Protein AF-A0A954TDX9-F1 (afdb_monomer_lite)

Radius of gyration: 23.56 Å; chains: 1; bounding box: 40×50×71 Å

Structure (mmCIF, N/CA/C/O backbone):
data_AF-A0A954TDX9-F1
#
_entry.id   AF-A0A954TDX9-F1
#
loop_
_atom_site.group_PDB
_atom_site.id
_atom_site.type_symbol
_atom_site.label_atom_id
_atom_site.label_alt_id
_atom_site.label_comp_id
_atom_site.label_asym_id
_atom_site.label_entity_id
_atom_site.label_seq_id
_atom_site.pdbx_PDB_ins_code
_atom_site.Cartn_x
_atom_site.Cartn_y
_atom_site.Cartn_z
_atom_site.occupancy
_atom_site.B_iso_or_equiv
_atom_site.auth_seq_id
_atom_site.auth_comp_id
_atom_site.auth_asym_id
_atom_site.auth_atom_id
_atom_site.pdbx_PDB_model_num
ATOM 1 N N . ILE A 1 1 ? 1.800 -6.854 -7.039 1.00 87.25 1 ILE A N 1
ATOM 2 C CA . ILE A 1 1 ? 0.414 -7.115 -7.510 1.00 87.25 1 ILE A CA 1
ATOM 3 C C . ILE A 1 1 ? -0.115 -8.336 -6.767 1.00 87.25 1 ILE A C 1
ATOM 5 O O . ILE A 1 1 ? 0.649 -9.276 -6.583 1.00 87.25 1 ILE A O 1
ATOM 9 N N . ILE A 1 2 ? -1.377 -8.328 -6.327 1.00 89.56 2 ILE A N 1
ATOM 10 C CA . ILE A 1 2 ? -2.030 -9.482 -5.684 1.00 89.56 2 ILE A CA 1
ATOM 11 C C . ILE A 1 2 ? -3.108 -10.012 -6.633 1.00 89.56 2 ILE A C 1
ATOM 13 O O . ILE A 1 2 ? -3.941 -9.247 -7.114 1.00 89.56 2 ILE A O 1
ATOM 17 N N . LEU A 1 3 ? -3.079 -11.314 -6.907 1.00 89.50 3 LEU A N 1
ATOM 18 C CA . LEU A 1 3 ? -4.006 -12.014 -7.786 1.00 89.50 3 LEU A CA 1
ATOM 19 C C . LEU A 1 3 ? -5.033 -12.777 -6.946 1.00 89.50 3 LEU A C 1
ATOM 21 O O . LEU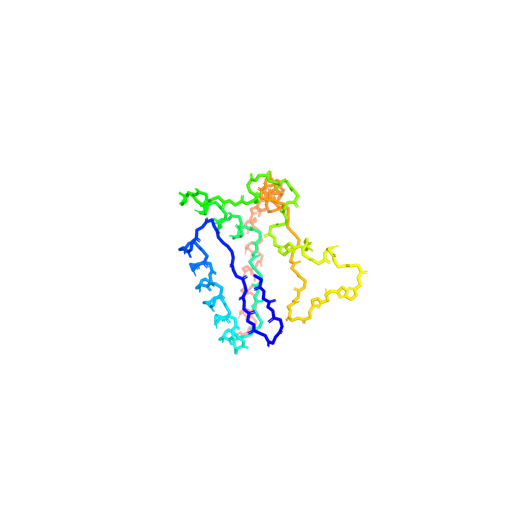 A 1 3 ? -4.677 -13.615 -6.112 1.00 89.50 3 LEU A O 1
ATOM 25 N N . LYS A 1 4 ? -6.320 -12.500 -7.182 1.00 85.81 4 LYS A N 1
ATOM 26 C CA . LYS A 1 4 ? -7.429 -13.158 -6.480 1.00 85.81 4 LYS A CA 1
ATOM 27 C C . LYS A 1 4 ? -7.325 -14.678 -6.645 1.00 85.81 4 LYS A C 1
ATOM 29 O O . LYS A 1 4 ? -7.327 -15.170 -7.767 1.00 85.81 4 LYS A O 1
ATOM 34 N N . ASN A 1 5 ? -7.292 -15.398 -5.522 1.00 88.62 5 ASN A N 1
ATOM 35 C CA . ASN A 1 5 ? -7.242 -16.865 -5.456 1.00 88.62 5 ASN A CA 1
ATOM 36 C C . ASN A 1 5 ? -6.038 -17.510 -6.174 1.00 88.62 5 ASN A C 1
ATOM 38 O O . ASN A 1 5 ? -6.146 -18.652 -6.609 1.00 88.62 5 ASN A O 1
ATOM 42 N N . HIS A 1 6 ? -4.912 -16.803 -6.318 1.00 94.25 6 HIS A N 1
ATOM 43 C CA . HIS A 1 6 ? -3.729 -17.357 -6.983 1.00 94.25 6 HIS A CA 1
ATOM 44 C C . HIS A 1 6 ? -2.442 -17.092 -6.203 1.00 94.25 6 HIS A C 1
ATOM 46 O O . HIS A 1 6 ? -1.740 -18.022 -5.829 1.00 94.25 6 HIS A O 1
ATOM 52 N N . GLY A 1 7 ? -2.109 -15.826 -5.957 1.00 92.94 7 GLY A N 1
ATOM 53 C CA . GLY A 1 7 ? -0.845 -15.470 -5.318 1.00 92.94 7 GLY A CA 1
ATOM 54 C C . GLY A 1 7 ? -0.450 -14.030 -5.600 1.00 92.94 7 GLY A C 1
ATOM 55 O O . GLY A 1 7 ? -1.305 -13.176 -5.834 1.00 92.94 7 GLY A O 1
ATOM 56 N N . THR A 1 8 ? 0.849 -13.754 -5.588 1.00 95.06 8 THR A N 1
ATOM 57 C CA . THR A 1 8 ? 1.395 -12.412 -5.796 1.00 95.06 8 THR A CA 1
ATOM 58 C C . THR A 1 8 ? 2.382 -12.400 -6.957 1.00 95.06 8 THR A C 1
ATOM 60 O O . THR A 1 8 ? 3.017 -13.400 -7.279 1.00 95.06 8 THR A O 1
ATOM 63 N N . VAL A 1 9 ? 2.477 -11.249 -7.620 1.00 94.50 9 VAL A N 1
ATOM 64 C CA . VAL A 1 9 ? 3.485 -10.971 -8.647 1.00 94.50 9 VAL A CA 1
ATOM 65 C C . VAL A 1 9 ? 4.242 -9.723 -8.218 1.00 94.50 9 VAL A C 1
ATOM 67 O O . VAL A 1 9 ? 3.636 -8.658 -8.041 1.00 94.50 9 VAL A O 1
ATOM 70 N N . SER A 1 10 ? 5.556 -9.858 -8.064 1.00 94.88 10 SER A N 1
ATOM 71 C CA . SER A 1 10 ? 6.479 -8.785 -7.688 1.00 94.88 10 SER A CA 1
ATOM 72 C C . SER A 1 10 ? 7.488 -8.559 -8.803 1.00 94.88 10 SER A C 1
ATOM 74 O O . SER A 1 10 ? 7.947 -9.504 -9.437 1.00 94.88 10 SER A O 1
ATOM 76 N N . PHE A 1 11 ? 7.847 -7.300 -9.028 1.00 93.81 11 PHE A N 1
ATOM 77 C CA . PHE A 1 11 ? 8.859 -6.908 -10.001 1.00 93.81 11 PHE A CA 1
ATOM 78 C C . PHE A 1 11 ? 9.855 -5.943 -9.354 1.00 93.81 11 PHE A C 1
ATOM 80 O O . PHE A 1 11 ? 9.511 -5.121 -8.497 1.00 93.81 11 PHE A O 1
ATOM 87 N N . GLY A 1 12 ? 11.110 -6.064 -9.766 1.00 92.44 12 GLY A N 1
ATOM 88 C CA . GLY A 1 12 ? 12.230 -5.284 -9.266 1.00 92.44 12 GLY A CA 1
ATOM 89 C C . GLY A 1 12 ? 13.235 -5.014 -10.372 1.00 92.44 12 GLY A C 1
ATOM 90 O O . GLY A 1 12 ? 13.139 -5.591 -11.454 1.00 92.44 12 GLY A O 1
ATOM 91 N N . LYS A 1 13 ? 14.186 -4.119 -10.103 1.00 93.88 13 LYS A N 1
ATOM 92 C CA . LYS A 1 13 ? 15.278 -3.817 -11.046 1.00 93.88 13 LYS A CA 1
ATOM 93 C C . LYS A 1 13 ? 16.182 -5.034 -11.292 1.00 93.88 13 LYS A C 1
ATOM 95 O O . LYS A 1 13 ? 16.783 -5.158 -12.352 1.00 93.88 13 LYS A O 1
ATOM 100 N N . ASP A 1 14 ? 16.260 -5.916 -10.300 1.00 96.31 14 ASP A N 1
ATOM 101 C CA . ASP A 1 14 ? 17.008 -7.163 -10.301 1.00 96.31 14 ASP A CA 1
ATOM 102 C C . ASP A 1 14 ? 16.250 -8.225 -9.480 1.00 96.31 14 ASP A C 1
ATOM 104 O O . ASP A 1 14 ? 15.223 -7.944 -8.848 1.00 96.31 14 ASP A O 1
ATOM 108 N N . LEU A 1 15 ? 16.742 -9.467 -9.520 1.00 97.00 15 LEU A N 1
ATOM 109 C CA . LEU A 1 15 ? 16.117 -10.606 -8.842 1.00 97.00 15 LEU A CA 1
ATOM 110 C C . LEU A 1 15 ? 16.043 -10.412 -7.322 1.00 97.00 15 LEU A C 1
ATOM 112 O O . LEU A 1 15 ? 15.049 -10.784 -6.702 1.00 97.00 15 LEU A O 1
ATOM 116 N N . VAL A 1 16 ? 17.085 -9.832 -6.725 1.00 96.44 16 VAL A N 1
ATOM 117 C CA . VAL A 1 16 ? 17.196 -9.667 -5.271 1.00 96.44 16 VAL A CA 1
ATOM 118 C C . VAL A 1 16 ? 16.206 -8.608 -4.786 1.00 96.44 16 VAL A C 1
ATOM 120 O O . VAL A 1 16 ? 15.508 -8.824 -3.801 1.00 96.44 16 VAL A O 1
ATOM 123 N N . ASP A 1 17 ? 16.067 -7.500 -5.510 1.00 94.44 17 ASP A N 1
ATOM 124 C CA . ASP A 1 17 ? 15.055 -6.472 -5.264 1.00 94.44 17 ASP A CA 1
ATOM 125 C C . ASP A 1 17 ? 13.631 -7.042 -5.375 1.00 94.44 17 ASP A C 1
ATOM 127 O O . ASP A 1 17 ? 12.792 -6.816 -4.502 1.00 94.44 17 ASP A O 1
ATOM 131 N N . ALA A 1 18 ? 13.352 -7.841 -6.412 1.00 96.50 18 ALA A N 1
ATOM 132 C CA . ALA A 1 18 ? 12.055 -8.503 -6.563 1.00 96.50 18 ALA A CA 1
ATOM 133 C C . ALA A 1 18 ? 11.766 -9.499 -5.421 1.00 96.50 18 ALA A C 1
ATOM 135 O O . ALA A 1 18 ? 10.633 -9.562 -4.930 1.00 96.50 18 ALA A O 1
ATOM 136 N N . TYR A 1 19 ? 12.784 -10.239 -4.974 1.00 96.56 19 TYR A N 1
ATOM 137 C CA . TYR A 1 19 ? 12.699 -11.146 -3.832 1.00 96.56 19 TYR A CA 1
ATOM 138 C C . TYR A 1 19 ? 12.364 -10.387 -2.544 1.00 96.56 19 TYR A C 1
ATOM 140 O O . TYR A 1 19 ? 11.351 -10.676 -1.914 1.00 96.56 19 TYR A O 1
ATOM 148 N N . TRP A 1 20 ? 13.120 -9.339 -2.203 1.00 96.00 20 TRP A N 1
ATOM 149 C CA . TRP A 1 20 ? 12.866 -8.551 -0.993 1.00 96.00 20 TRP A CA 1
ATOM 150 C C . TRP A 1 20 ? 11.492 -7.885 -0.994 1.00 96.00 20 TRP A C 1
ATOM 152 O O . TRP A 1 20 ? 10.808 -7.878 0.026 1.00 96.00 20 TRP A O 1
ATOM 162 N N . LYS A 1 21 ? 11.039 -7.371 -2.143 1.00 94.81 21 LYS A N 1
ATOM 163 C CA . LYS A 1 21 ? 9.672 -6.844 -2.284 1.00 94.81 21 LYS A CA 1
ATOM 164 C C . LYS A 1 21 ? 8.610 -7.912 -2.030 1.00 94.81 21 LYS A C 1
ATOM 166 O O . LYS A 1 21 ? 7.561 -7.597 -1.471 1.00 94.81 21 LYS A O 1
ATOM 171 N N . THR A 1 22 ? 8.877 -9.155 -2.426 1.00 96.88 22 THR A N 1
ATOM 172 C CA . THR A 1 22 ? 7.982 -10.291 -2.173 1.00 96.88 22 THR A CA 1
ATOM 173 C C . THR A 1 22 ? 7.947 -10.647 -0.691 1.00 96.88 22 THR A C 1
ATOM 175 O O . THR A 1 22 ? 6.856 -10.774 -0.144 1.00 96.88 22 THR A O 1
ATOM 178 N N . GLU A 1 23 ? 9.098 -10.693 -0.019 1.00 97.50 23 GLU A N 1
ATOM 179 C CA . GLU A 1 23 ? 9.180 -10.942 1.429 1.00 97.50 23 GLU A CA 1
ATOM 180 C C . GLU A 1 23 ? 8.467 -9.855 2.247 1.00 97.50 23 GLU A C 1
ATOM 182 O O . GLU A 1 23 ? 7.711 -10.152 3.171 1.00 97.50 23 GLU A O 1
ATOM 187 N N . ILE A 1 24 ? 8.638 -8.581 1.875 1.00 95.50 24 ILE A N 1
ATOM 188 C CA . ILE A 1 24 ? 7.925 -7.461 2.511 1.00 95.50 24 ILE A CA 1
ATOM 189 C C . ILE A 1 24 ? 6.410 -7.618 2.333 1.00 95.50 24 ILE A C 1
ATOM 191 O O . ILE A 1 24 ? 5.644 -7.380 3.270 1.00 95.50 24 ILE A O 1
ATOM 195 N N . LEU A 1 25 ? 5.968 -8.018 1.137 1.00 95.25 25 LEU A N 1
ATOM 196 C CA . LEU A 1 25 ? 4.555 -8.228 0.842 1.00 95.25 25 LEU A CA 1
ATOM 197 C C . LEU A 1 25 ? 3.968 -9.392 1.654 1.00 95.25 25 LEU A C 1
ATOM 199 O O . LEU A 1 25 ? 2.864 -9.250 2.185 1.00 95.25 25 LEU A O 1
ATOM 203 N N . ASP A 1 26 ? 4.690 -10.507 1.776 1.00 95.88 26 ASP A N 1
ATOM 204 C CA . ASP A 1 26 ? 4.270 -11.660 2.580 1.00 95.88 26 ASP A CA 1
ATOM 205 C C . ASP A 1 26 ? 4.169 -11.299 4.068 1.00 95.88 26 ASP A C 1
ATOM 207 O O . ASP A 1 26 ? 3.119 -11.484 4.693 1.00 95.88 26 ASP A O 1
ATOM 211 N N . ALA A 1 27 ? 5.209 -10.656 4.610 1.00 97.50 27 ALA A N 1
ATOM 212 C CA . ALA A 1 27 ? 5.227 -10.182 5.989 1.00 97.50 27 ALA A CA 1
ATOM 213 C C . ALA A 1 27 ? 4.056 -9.228 6.277 1.00 97.50 27 ALA A C 1
ATOM 215 O O . ALA A 1 27 ? 3.381 -9.361 7.300 1.00 97.50 27 ALA A O 1
ATOM 216 N N . TYR A 1 28 ? 3.757 -8.306 5.359 1.00 94.06 28 TYR A N 1
ATOM 217 C CA . TYR A 1 28 ? 2.622 -7.396 5.492 1.00 94.06 28 TYR A CA 1
ATOM 218 C C . TYR A 1 28 ? 1.275 -8.136 5.501 1.00 94.06 28 TYR A C 1
ATOM 220 O O . TYR A 1 28 ? 0.435 -7.881 6.367 1.00 94.06 28 TYR A O 1
ATOM 228 N N . CYS A 1 29 ? 1.074 -9.099 4.596 1.00 93.31 29 CYS A N 1
ATOM 229 C CA . CYS A 1 29 ? -0.142 -9.917 4.568 1.00 93.31 29 CYS A CA 1
ATOM 230 C C . CYS A 1 29 ? -0.314 -10.723 5.862 1.00 93.31 29 CYS A C 1
ATOM 232 O O . CYS A 1 29 ? -1.421 -10.807 6.399 1.00 93.31 29 CYS A O 1
ATOM 234 N N . ARG A 1 30 ? 0.783 -11.267 6.401 1.00 94.75 30 ARG A N 1
ATOM 235 C CA . ARG A 1 30 ? 0.790 -11.975 7.683 1.00 94.75 30 ARG A CA 1
ATOM 236 C C . ARG A 1 30 ? 0.400 -11.060 8.840 1.00 94.75 30 ARG A C 1
ATOM 238 O O . ARG A 1 30 ? -0.421 -11.459 9.662 1.00 94.75 30 ARG A O 1
ATOM 245 N N . ILE A 1 31 ? 0.939 -9.840 8.889 1.00 94.50 31 ILE A N 1
ATOM 246 C CA . ILE A 1 31 ? 0.572 -8.838 9.901 1.00 94.50 31 ILE A CA 1
ATOM 247 C C . ILE A 1 31 ? -0.930 -8.544 9.835 1.00 94.50 31 ILE A C 1
ATOM 249 O O . ILE A 1 31 ? -1.592 -8.591 10.868 1.00 94.50 31 ILE A O 1
ATOM 253 N N . LEU A 1 32 ? -1.485 -8.314 8.639 1.00 91.31 32 LEU A N 1
ATOM 254 C CA . LEU A 1 32 ? -2.919 -8.053 8.460 1.00 91.31 32 LEU A CA 1
ATOM 255 C C . LEU A 1 32 ? -3.805 -9.238 8.869 1.00 91.31 32 LEU A C 1
ATOM 257 O O . LEU A 1 32 ? -4.887 -9.051 9.426 1.00 91.31 32 LEU A O 1
ATOM 261 N N . LEU A 1 33 ? -3.368 -10.467 8.590 1.00 92.06 33 LEU A N 1
ATOM 262 C CA . LEU A 1 33 ? -4.118 -11.661 8.968 1.00 92.06 33 LEU A CA 1
ATOM 263 C C . LEU A 1 33 ? -4.140 -11.853 10.490 1.00 92.06 33 LEU A C 1
ATOM 265 O O . LEU A 1 33 ? -5.182 -12.199 11.046 1.00 92.06 33 LEU A O 1
ATOM 269 N N . LEU A 1 34 ? -3.008 -11.605 11.154 1.00 93.38 34 LEU A N 1
ATOM 270 C CA . LEU A 1 34 ? -2.884 -11.694 12.609 1.00 93.38 34 LEU A CA 1
ATOM 271 C C . LEU A 1 34 ? -3.632 -10.558 13.319 1.00 93.38 34 LEU A C 1
ATOM 273 O O . LEU A 1 34 ? -4.314 -10.804 14.312 1.00 93.38 34 LEU A O 1
ATOM 277 N N . SER A 1 35 ? -3.563 -9.328 12.798 1.00 92.62 35 SER A N 1
ATOM 278 C CA . SER A 1 35 ? -4.216 -8.165 13.411 1.00 92.62 35 SER A CA 1
ATOM 279 C C . SER A 1 35 ? -5.742 -8.233 13.368 1.00 92.62 35 SER A C 1
ATOM 281 O O . SER A 1 35 ? -6.395 -7.595 14.188 1.00 92.62 35 SER A O 1
ATOM 283 N N . LYS A 1 36 ? -6.324 -9.066 12.492 1.00 89.25 36 LYS A N 1
ATOM 284 C CA . LYS A 1 36 ? -7.777 -9.255 12.360 1.00 89.25 36 LYS A CA 1
ATOM 285 C C . LYS A 1 36 ? -8.483 -9.574 13.685 1.00 89.25 36 LYS A C 1
ATOM 287 O O . LYS A 1 36 ? -9.652 -9.232 13.838 1.00 89.25 36 LYS A O 1
ATOM 292 N N . GLN A 1 37 ? -7.801 -10.231 14.626 1.00 89.81 37 GLN A N 1
ATOM 293 C CA . GLN A 1 37 ? -8.358 -10.553 15.947 1.00 89.81 37 GLN A CA 1
ATOM 294 C C . GLN A 1 37 ? -8.389 -9.355 16.906 1.00 89.81 37 GLN A C 1
ATOM 296 O O . GLN A 1 37 ? -9.193 -9.340 17.831 1.00 89.81 37 GLN A O 1
ATOM 301 N N . LEU A 1 38 ? -7.521 -8.364 16.695 1.00 91.94 38 LEU A N 1
ATOM 302 C CA . LEU A 1 38 ? -7.400 -7.173 17.538 1.00 91.94 38 LEU A CA 1
ATOM 303 C C . LEU A 1 38 ? -8.385 -6.070 17.125 1.00 91.94 38 LEU A C 1
ATOM 305 O O . LEU A 1 38 ? -8.707 -5.201 17.928 1.00 91.94 38 LEU A O 1
ATOM 309 N N . GLY A 1 39 ? -8.865 -6.113 15.882 1.00 87.88 39 GLY A N 1
ATOM 310 C CA . GLY A 1 39 ? -9.775 -5.128 15.312 1.00 87.88 39 GLY A CA 1
ATOM 311 C C . GLY A 1 39 ? -9.399 -4.768 13.873 1.00 87.88 39 GLY A C 1
ATOM 312 O O . GLY A 1 39 ? -8.429 -5.301 13.325 1.00 87.88 39 GLY A O 1
ATOM 313 N N . PRO A 1 40 ? -10.174 -3.887 13.221 1.00 85.00 40 PRO A N 1
ATOM 314 C CA . PRO A 1 40 ? -9.795 -3.358 11.919 1.00 85.00 40 PRO A CA 1
ATOM 315 C C . PRO A 1 40 ? -8.521 -2.500 12.044 1.00 85.00 40 PRO A C 1
ATOM 317 O O . PRO A 1 40 ? -8.397 -1.739 13.002 1.00 85.00 40 PRO A O 1
ATOM 320 N N . PRO A 1 41 ? -7.575 -2.590 11.093 1.00 86.94 41 PRO A N 1
ATOM 321 C CA . PRO A 1 41 ? -6.406 -1.720 11.094 1.00 86.94 41 PRO A CA 1
ATOM 322 C C . PRO A 1 41 ? -6.813 -0.268 10.821 1.00 86.94 41 PRO A C 1
ATOM 324 O O . PRO A 1 41 ? -7.668 -0.001 9.973 1.00 86.94 41 PRO A O 1
ATOM 327 N N . GLU A 1 42 ? -6.155 0.664 11.503 1.00 88.69 42 GLU A N 1
ATOM 328 C CA . GLU A 1 42 ? -6.323 2.099 11.283 1.00 88.69 42 GLU A CA 1
ATOM 329 C C . GLU A 1 42 ? -5.269 2.640 10.312 1.00 88.69 42 GLU A C 1
ATOM 331 O O . GLU A 1 42 ? -4.132 2.160 10.253 1.00 88.69 42 GLU A O 1
ATOM 336 N N . TYR A 1 43 ? -5.649 3.654 9.534 1.00 89.00 43 TYR A N 1
ATOM 337 C CA . TYR A 1 43 ? -4.717 4.354 8.658 1.00 89.00 43 TYR A CA 1
ATOM 338 C C . TYR A 1 43 ? -3.775 5.243 9.470 1.00 89.00 43 TYR A C 1
ATOM 340 O O . TYR A 1 43 ? -4.177 5.880 10.443 1.00 89.00 43 TYR A O 1
ATOM 348 N N . LEU A 1 44 ? -2.522 5.334 9.025 1.00 90.12 44 LEU A N 1
ATOM 349 C CA . LEU A 1 44 ? -1.592 6.323 9.557 1.00 90.12 44 LEU A CA 1
ATOM 350 C C . LEU A 1 44 ? -2.097 7.731 9.231 1.00 90.12 44 LEU A C 1
ATOM 352 O O . LEU A 1 44 ? -2.597 7.986 8.134 1.00 90.12 44 LEU A O 1
ATOM 356 N N . ASN A 1 45 ? -1.930 8.653 10.175 1.00 91.56 45 ASN A N 1
ATOM 357 C CA . ASN A 1 45 ? -2.216 10.059 9.925 1.00 91.56 45 ASN A CA 1
ATOM 358 C C . ASN A 1 45 ? -1.191 10.669 8.945 1.00 91.56 45 ASN A C 1
ATOM 360 O O . ASN A 1 45 ? -0.158 10.066 8.622 1.00 91.56 45 ASN A O 1
ATOM 364 N N . GLU A 1 46 ? -1.474 11.884 8.476 1.00 91.31 46 GLU A N 1
ATOM 365 C CA . GLU A 1 46 ? -0.609 12.591 7.530 1.00 91.31 46 GLU A CA 1
ATOM 366 C C . GLU A 1 46 ? 0.819 12.755 8.068 1.00 91.31 46 GLU A C 1
ATOM 368 O O . GLU A 1 46 ? 1.787 12.441 7.375 1.00 91.31 46 GLU A O 1
ATOM 373 N N . GLN A 1 47 ? 0.953 13.200 9.321 1.00 92.31 47 GLN A N 1
ATOM 374 C CA . GLN A 1 47 ? 2.248 13.462 9.942 1.00 92.31 47 GLN A CA 1
ATOM 375 C C . GLN A 1 47 ? 3.129 12.205 9.960 1.00 92.31 47 GLN A C 1
ATOM 377 O O . GLN A 1 47 ? 4.268 12.249 9.502 1.00 92.31 47 GLN A O 1
ATOM 382 N N . LYS A 1 48 ? 2.605 11.064 10.425 1.00 92.12 48 LYS A N 1
ATOM 383 C CA . LYS A 1 48 ? 3.343 9.792 10.455 1.00 92.12 48 LYS A CA 1
ATOM 384 C C . LYS A 1 48 ? 3.675 9.288 9.059 1.00 92.12 48 LYS A C 1
ATOM 386 O O . LYS A 1 48 ? 4.767 8.771 8.844 1.00 92.12 48 LYS A O 1
ATOM 391 N N . SER A 1 49 ? 2.781 9.489 8.096 1.00 91.00 49 SER A N 1
ATOM 392 C CA . SER A 1 49 ? 3.039 9.126 6.701 1.00 91.00 49 SER A CA 1
ATOM 393 C C . SER A 1 49 ? 4.191 9.942 6.098 1.00 91.00 49 SER A C 1
ATOM 395 O O . SER A 1 49 ? 5.046 9.376 5.414 1.00 91.00 49 SER A O 1
ATOM 397 N N . ARG A 1 50 ? 4.270 11.246 6.397 1.00 91.81 50 ARG A N 1
ATOM 398 C CA . ARG A 1 50 ? 5.389 12.114 5.988 1.00 91.81 50 ARG A CA 1
ATOM 399 C C . ARG A 1 50 ? 6.688 11.781 6.726 1.00 91.81 50 ARG A C 1
ATOM 401 O O . ARG A 1 50 ? 7.717 11.656 6.075 1.00 91.81 50 ARG A O 1
ATOM 408 N N . GLU A 1 51 ? 6.640 11.529 8.037 1.00 93.62 51 GLU A N 1
ATOM 409 C CA . GLU A 1 51 ? 7.812 11.097 8.823 1.00 93.62 51 GLU A CA 1
ATOM 410 C C . GLU A 1 51 ? 8.445 9.812 8.248 1.00 93.62 51 GLU A C 1
ATOM 412 O O . GLU A 1 51 ? 9.670 9.700 8.160 1.00 93.62 51 GLU A O 1
ATOM 417 N N . LEU A 1 52 ? 7.624 8.849 7.809 1.00 93.19 52 LEU A N 1
ATOM 418 C CA . LEU A 1 52 ? 8.103 7.627 7.154 1.00 93.19 52 LEU A CA 1
ATOM 419 C C . LEU A 1 52 ? 8.759 7.905 5.796 1.00 93.19 52 LEU A C 1
ATOM 421 O O . LEU A 1 52 ? 9.747 7.257 5.445 1.00 93.19 52 LEU A O 1
ATOM 425 N N . LEU A 1 53 ? 8.234 8.865 5.036 1.00 92.56 53 LEU A N 1
ATOM 426 C CA . LEU A 1 53 ? 8.830 9.306 3.776 1.00 92.56 53 LEU A CA 1
ATOM 427 C C . LEU A 1 53 ? 10.165 10.029 3.996 1.00 92.56 53 LEU A C 1
ATOM 429 O O . LEU A 1 53 ? 11.140 9.741 3.302 1.00 92.56 53 LEU A O 1
ATOM 433 N N . ASP A 1 54 ? 10.255 10.881 5.012 1.00 94.00 54 ASP A N 1
ATOM 434 C CA . ASP A 1 54 ? 11.509 11.531 5.395 1.00 94.00 54 ASP A CA 1
ATOM 435 C C . ASP A 1 54 ? 12.559 10.507 5.831 1.00 94.00 54 ASP A C 1
ATOM 437 O O . ASP A 1 54 ? 13.728 10.600 5.450 1.00 94.00 54 ASP A O 1
ATOM 441 N N . LEU A 1 55 ? 12.149 9.495 6.603 1.00 94.94 55 LEU A N 1
ATOM 442 C CA . LEU A 1 55 ? 13.020 8.386 6.983 1.00 94.94 55 LEU A CA 1
ATOM 443 C C . LEU A 1 55 ? 13.501 7.617 5.749 1.00 94.94 55 LEU A C 1
ATOM 445 O O . LEU A 1 55 ? 14.693 7.339 5.627 1.00 94.94 55 LEU A O 1
ATOM 449 N N . LYS A 1 56 ? 12.600 7.328 4.807 1.00 93.19 56 LYS A N 1
ATOM 450 C CA . LYS A 1 56 ? 12.931 6.657 3.547 1.00 93.19 56 LYS A CA 1
ATOM 451 C C . LYS A 1 56 ? 14.005 7.431 2.766 1.00 93.19 56 LYS A C 1
ATOM 453 O O . LYS A 1 56 ? 14.982 6.830 2.320 1.00 93.19 56 LYS A O 1
ATOM 458 N N . LYS A 1 57 ? 13.881 8.761 2.696 1.00 92.81 57 LYS A N 1
ATOM 459 C CA . LYS A 1 57 ? 14.865 9.654 2.063 1.00 92.81 57 LYS A CA 1
ATOM 460 C C . LYS A 1 57 ? 16.216 9.637 2.782 1.00 92.81 57 LYS A C 1
ATOM 462 O O . LYS A 1 57 ? 17.249 9.519 2.130 1.00 92.81 57 LYS A O 1
ATOM 467 N N . LYS A 1 58 ? 16.224 9.697 4.120 1.00 95.31 58 LYS A N 1
ATOM 468 C CA . LYS A 1 58 ? 17.455 9.611 4.935 1.00 95.31 58 LYS A CA 1
ATOM 469 C C . LYS A 1 58 ? 18.202 8.292 4.737 1.00 95.31 58 LYS A C 1
ATOM 471 O O . LYS A 1 58 ? 19.426 8.277 4.764 1.00 95.31 58 LYS A O 1
ATOM 476 N N . LEU A 1 59 ? 17.467 7.204 4.525 1.00 93.81 59 LEU A N 1
ATOM 477 C CA . LEU A 1 59 ? 18.021 5.876 4.259 1.00 93.81 59 LEU A CA 1
ATOM 478 C C . LEU A 1 59 ? 18.478 5.686 2.799 1.00 93.81 59 LEU A C 1
ATOM 480 O O . LEU A 1 59 ? 18.980 4.619 2.459 1.00 93.81 59 LEU A O 1
ATOM 484 N N . GLY A 1 60 ? 18.322 6.698 1.937 1.00 92.50 60 GLY A N 1
ATOM 485 C CA . GLY A 1 60 ? 18.762 6.653 0.540 1.00 92.50 60 GLY A CA 1
ATOM 486 C C . GLY A 1 60 ? 17.828 5.882 -0.396 1.00 92.50 60 GLY A C 1
ATOM 487 O O . GLY A 1 60 ? 18.232 5.528 -1.502 1.00 92.50 60 GLY A O 1
ATOM 488 N N . PHE A 1 61 ? 16.588 5.610 0.017 1.00 88.69 61 PHE A N 1
ATOM 489 C CA . PHE A 1 61 ? 15.604 4.960 -0.844 1.00 88.69 61 PHE A CA 1
ATOM 490 C C . PHE A 1 61 ? 14.816 5.989 -1.645 1.00 88.69 61 PHE A C 1
ATOM 492 O O . PHE A 1 61 ? 14.222 6.907 -1.081 1.00 88.69 61 PHE A O 1
ATOM 499 N N . ASP A 1 62 ? 14.727 5.766 -2.951 1.00 88.50 62 ASP A N 1
ATOM 500 C CA . ASP A 1 62 ? 13.916 6.597 -3.829 1.00 88.50 62 ASP A CA 1
ATOM 501 C C . ASP A 1 62 ? 12.423 6.207 -3.778 1.00 88.50 62 ASP A C 1
ATOM 503 O O . ASP A 1 62 ? 12.051 5.045 -3.553 1.00 88.50 62 ASP A O 1
ATOM 507 N N . ASP A 1 63 ? 11.542 7.189 -3.947 1.00 88.00 63 ASP A N 1
ATOM 508 C CA . ASP A 1 63 ? 10.090 7.017 -3.971 1.00 88.00 63 ASP A CA 1
ATOM 509 C C . ASP A 1 63 ? 9.475 7.919 -5.047 1.00 88.00 63 ASP A C 1
ATOM 511 O O . ASP A 1 63 ? 9.782 9.110 -5.076 1.00 88.00 63 ASP A O 1
ATOM 515 N N . PRO A 1 64 ? 8.554 7.412 -5.888 1.00 85.75 64 PRO A N 1
ATOM 516 C CA . PRO A 1 64 ? 7.855 8.241 -6.871 1.00 85.75 64 PRO A CA 1
ATOM 517 C C . PRO A 1 64 ? 7.168 9.479 -6.273 1.00 85.75 64 PRO A C 1
ATOM 519 O O . 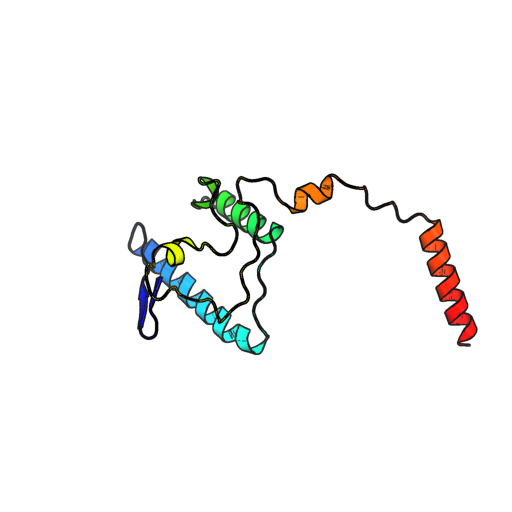PRO A 1 64 ? 7.068 10.507 -6.940 1.00 85.75 64 PRO A O 1
ATOM 522 N N . ARG A 1 65 ? 6.745 9.412 -5.002 1.00 87.75 65 ARG A N 1
ATOM 523 C CA . ARG A 1 65 ? 6.128 10.533 -4.269 1.00 87.75 65 ARG A CA 1
ATOM 524 C C . ARG A 1 65 ? 7.071 11.717 -4.041 1.00 87.75 65 ARG A C 1
ATOM 526 O O . ARG A 1 65 ? 6.598 12.794 -3.700 1.00 87.75 65 ARG A O 1
ATOM 533 N N . PHE A 1 66 ? 8.379 11.544 -4.225 1.00 89.44 66 PHE A N 1
ATOM 534 C CA . PHE A 1 66 ? 9.349 12.639 -4.153 1.00 89.44 66 PHE A CA 1
ATOM 535 C C . PHE A 1 66 ? 9.443 13.455 -5.441 1.00 89.44 66 PHE A C 1
ATOM 537 O O . PHE A 1 66 ? 10.002 14.546 -5.413 1.00 89.44 66 PHE A O 1
ATOM 544 N N . HIS A 1 67 ? 8.910 12.941 -6.551 1.00 86.94 67 HIS A N 1
ATOM 545 C CA . HIS A 1 67 ? 9.101 13.533 -7.879 1.00 86.94 67 HIS A CA 1
ATOM 546 C C . HIS A 1 67 ? 7.793 13.955 -8.547 1.00 86.94 67 HIS A C 1
ATOM 548 O O . HIS A 1 67 ? 7.828 14.633 -9.570 1.00 86.94 67 HIS A O 1
ATOM 554 N N . ASN A 1 68 ? 6.642 13.543 -8.009 1.00 82.19 68 ASN A N 1
ATOM 555 C CA . ASN A 1 68 ? 5.336 13.807 -8.602 1.00 82.19 68 ASN A CA 1
ATOM 556 C C . ASN A 1 68 ? 4.392 14.480 -7.597 1.00 82.19 68 ASN A C 1
ATOM 558 O O . ASN A 1 68 ? 4.051 13.913 -6.560 1.00 82.19 68 ASN A O 1
ATOM 562 N N . GLU A 1 69 ? 3.947 15.682 -7.957 1.00 70.62 69 GLU A N 1
ATOM 563 C CA . GLU A 1 69 ? 3.019 16.527 -7.195 1.00 70.62 69 GLU A CA 1
ATOM 564 C C . GLU A 1 69 ? 1.643 15.872 -6.994 1.00 70.62 69 GLU A C 1
ATOM 566 O O . GLU A 1 69 ? 0.999 16.095 -5.971 1.00 70.62 69 GLU A O 1
ATOM 571 N N . ASN A 1 70 ? 1.213 15.035 -7.946 1.00 67.12 70 ASN A N 1
ATOM 572 C CA . ASN A 1 70 ? -0.107 14.396 -7.978 1.00 67.12 70 ASN A CA 1
ATOM 573 C C . ASN A 1 70 ? -0.087 12.964 -7.422 1.00 67.12 70 ASN A C 1
ATOM 575 O O . ASN A 1 70 ? -0.942 12.148 -7.768 1.00 67.12 70 ASN A O 1
ATOM 579 N N . CYS A 1 71 ?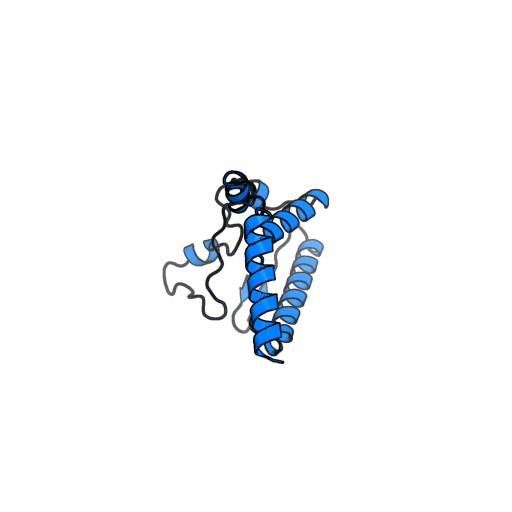 0.913 12.608 -6.615 1.00 66.00 71 CYS A N 1
ATOM 580 C CA . CYS A 1 71 ? 0.925 11.310 -5.956 1.00 66.00 71 CYS A CA 1
ATOM 581 C C . CYS A 1 71 ? 0.227 11.373 -4.595 1.00 66.00 71 CYS A C 1
ATOM 583 O O . CYS A 1 71 ? 0.748 11.976 -3.653 1.00 66.00 71 CYS A O 1
ATOM 585 N N . ASP A 1 72 ? -0.897 10.660 -4.487 1.00 71.56 72 ASP A N 1
ATOM 586 C CA . ASP A 1 72 ? -1.622 10.457 -3.232 1.00 71.56 72 ASP A CA 1
ATOM 587 C C . ASP A 1 72 ? -0.682 9.929 -2.139 1.00 71.56 72 ASP A C 1
ATOM 589 O O . ASP A 1 72 ? 0.028 8.928 -2.318 1.00 71.56 72 ASP A O 1
ATOM 593 N N . LEU A 1 73 ? -0.698 10.580 -0.972 1.00 76.75 73 LEU A N 1
ATOM 594 C CA . LEU A 1 73 ? 0.071 10.123 0.186 1.00 76.75 73 LEU A CA 1
ATOM 595 C C . LEU A 1 73 ? -0.463 8.776 0.704 1.00 76.75 73 LEU A C 1
ATOM 597 O O . LEU A 1 73 ? 0.316 7.916 1.130 1.00 76.75 73 LEU A O 1
ATOM 601 N N . CYS A 1 74 ? -1.781 8.578 0.604 1.00 69.12 74 CYS A N 1
ATOM 602 C CA . CYS A 1 74 ? -2.493 7.370 0.996 1.00 69.12 74 CYS A CA 1
ATOM 603 C C . CYS A 1 74 ? -3.426 6.893 -0.128 1.00 69.12 74 CYS A C 1
ATOM 605 O O . CYS A 1 74 ? -4.289 7.631 -0.578 1.00 69.12 74 CYS A O 1
ATOM 607 N N . GLY A 1 75 ? -3.309 5.620 -0.526 1.00 65.00 75 GLY A N 1
ATOM 608 C CA . GLY A 1 75 ? -4.337 4.955 -1.337 1.00 65.00 75 GLY A CA 1
ATOM 609 C C . GLY A 1 75 ? -4.371 5.310 -2.828 1.00 65.00 75 GLY A C 1
ATOM 610 O O . GLY A 1 75 ? -5.451 5.571 -3.347 1.00 65.00 75 GLY A O 1
ATOM 611 N N . ASN A 1 76 ? -3.225 5.234 -3.520 1.00 70.38 76 ASN A N 1
ATOM 612 C CA . ASN A 1 76 ? -3.138 5.457 -4.969 1.00 70.38 76 ASN A CA 1
ATOM 613 C C . ASN A 1 76 ? -4.186 4.627 -5.742 1.00 70.38 76 ASN A C 1
ATOM 615 O O . ASN A 1 76 ? -4.186 3.391 -5.701 1.00 70.38 76 ASN A O 1
ATOM 619 N N . SER A 1 77 ? -5.063 5.328 -6.460 1.00 68.94 77 SER A N 1
ATOM 620 C CA . SER A 1 77 ? -6.170 4.743 -7.220 1.00 68.94 77 SER A CA 1
ATOM 621 C C . SER A 1 77 ? -5.862 4.473 -8.699 1.00 68.94 77 SER A C 1
ATOM 623 O O . SER A 1 77 ? -6.687 3.861 -9.376 1.00 68.94 77 SER A O 1
ATOM 625 N N . ALA A 1 78 ? -4.648 4.773 -9.173 1.00 68.88 78 ALA A N 1
ATOM 626 C CA . ALA A 1 78 ? -4.250 4.654 -10.580 1.00 68.88 78 ALA A CA 1
ATOM 627 C C . ALA A 1 78 ? -4.467 3.253 -11.176 1.00 68.88 78 ALA A C 1
ATOM 629 O O . ALA A 1 78 ? -4.773 3.115 -12.357 1.00 68.88 78 ALA A O 1
ATOM 630 N N . PHE A 1 79 ? -4.344 2.191 -10.371 1.00 71.50 79 PHE A N 1
ATOM 631 C CA . PHE A 1 79 ? -4.629 0.831 -10.842 1.00 71.50 79 PHE A CA 1
ATOM 632 C C . PHE A 1 79 ? -6.122 0.614 -11.131 1.00 71.50 79 PHE A C 1
ATOM 634 O O . PHE A 1 79 ? -6.477 -0.137 -12.035 1.00 71.50 79 PHE A O 1
ATOM 641 N N . ARG A 1 80 ? -7.007 1.269 -10.373 1.00 75.06 80 ARG A N 1
ATOM 642 C CA . ARG A 1 80 ? -8.457 1.187 -10.562 1.00 75.06 80 ARG A CA 1
ATOM 643 C C . ARG A 1 80 ? -8.899 1.965 -11.800 1.00 75.06 80 ARG A C 1
ATOM 645 O O . ARG A 1 80 ? -9.767 1.480 -12.520 1.00 75.06 80 ARG A O 1
ATOM 652 N N . ASP A 1 81 ? -8.272 3.106 -12.067 1.00 73.44 81 ASP A N 1
ATOM 653 C CA . ASP A 1 81 ? -8.636 3.995 -13.180 1.00 73.44 81 ASP A CA 1
ATOM 654 C C . ASP A 1 81 ? -8.382 3.367 -14.562 1.00 73.44 81 ASP A C 1
ATOM 656 O O . ASP A 1 81 ? -8.980 3.772 -15.557 1.00 73.44 81 ASP A O 1
ATOM 660 N N . GLY A 1 82 ? -7.542 2.328 -14.634 1.00 76.81 82 GLY A N 1
ATOM 661 C CA . GLY A 1 82 ? -7.300 1.564 -15.861 1.00 76.81 82 GLY A CA 1
ATOM 662 C C . GLY A 1 82 ? -8.442 0.626 -16.282 1.00 76.81 82 GLY A C 1
ATOM 663 O O . GLY A 1 82 ? -8.451 0.157 -17.422 1.00 76.81 82 GLY A O 1
ATOM 664 N N . TYR A 1 83 ? -9.409 0.337 -15.404 1.00 79.00 83 TYR A N 1
ATOM 665 C CA . TYR A 1 83 ? -10.531 -0.556 -15.711 1.00 79.00 83 TYR A CA 1
ATOM 666 C C . TYR A 1 83 ? -11.672 0.206 -16.393 1.00 79.00 83 TYR A C 1
ATOM 668 O O . TYR A 1 83 ? -12.280 1.092 -15.801 1.00 79.00 83 TYR A O 1
ATOM 676 N N . LYS A 1 84 ? -12.013 -0.182 -17.628 1.00 82.62 84 LYS A N 1
ATOM 677 C CA . LYS A 1 84 ? -13.171 0.370 -18.362 1.00 82.62 84 LYS A CA 1
ATOM 678 C C . LYS A 1 84 ? -14.489 -0.321 -18.007 1.00 82.62 84 LYS A C 1
ATOM 680 O O . LYS A 1 84 ? -15.556 0.266 -18.142 1.00 82.62 84 LYS A O 1
ATOM 685 N N . GLU A 1 85 ? -14.406 -1.561 -17.536 1.00 83.00 85 GLU A N 1
ATOM 686 C CA . GLU A 1 85 ? -15.538 -2.408 -17.171 1.00 83.00 85 GLU A CA 1
ATOM 687 C C . GLU A 1 85 ? -15.224 -3.130 -15.854 1.00 83.00 85 GLU A C 1
ATOM 689 O O . GLU A 1 85 ? -14.061 -3.393 -15.549 1.00 83.00 85 GLU A O 1
ATOM 694 N N . GLN A 1 86 ? -16.260 -3.450 -15.069 1.00 80.75 86 GLN A N 1
ATOM 695 C CA . GLN A 1 86 ? -16.138 -4.155 -13.781 1.00 80.75 86 GLN A CA 1
ATOM 696 C C . GLN A 1 86 ? -15.150 -3.493 -12.802 1.00 80.75 86 GLN A C 1
ATOM 698 O O . GLN A 1 86 ? -14.291 -4.152 -12.214 1.00 80.75 86 GLN A O 1
ATOM 703 N N . ILE A 1 87 ? -15.290 -2.176 -12.617 1.00 82.31 87 ILE A N 1
ATOM 704 C CA . ILE A 1 87 ? -14.411 -1.371 -11.761 1.00 82.31 87 ILE A CA 1
ATOM 705 C C . ILE A 1 87 ? -14.333 -1.985 -10.348 1.00 82.31 87 ILE A C 1
ATOM 707 O O . ILE A 1 87 ? -15.367 -2.140 -9.686 1.00 82.31 87 ILE A O 1
ATOM 711 N N . PRO A 1 88 ? -13.126 -2.316 -9.851 1.00 80.31 88 PRO A N 1
ATOM 712 C CA . PRO A 1 88 ? -12.954 -2.863 -8.512 1.00 80.31 88 PRO A CA 1
ATOM 713 C C . PRO A 1 88 ? -13.488 -1.917 -7.426 1.00 80.31 88 PRO A C 1
ATOM 715 O O . PRO A 1 88 ? -13.016 -0.790 -7.273 1.00 80.31 88 PRO A O 1
ATOM 718 N N . VAL A 1 89 ? -14.447 -2.391 -6.626 1.00 81.88 89 VAL A N 1
ATOM 719 C CA . VAL A 1 89 ? -14.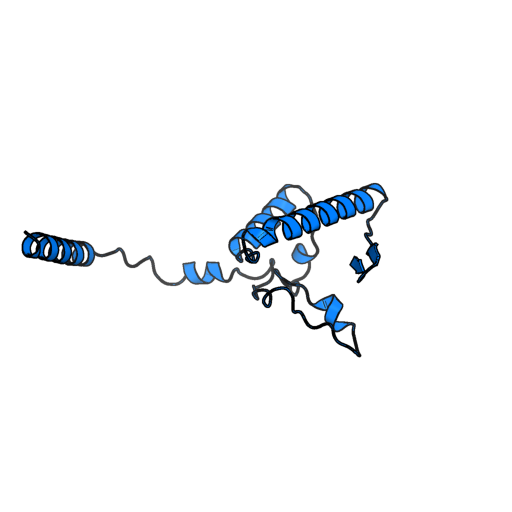984 -1.642 -5.479 1.00 81.88 89 VAL A CA 1
ATOM 720 C C . VAL A 1 89 ? -14.286 -2.094 -4.199 1.00 81.88 89 VAL A C 1
ATOM 722 O O . VAL A 1 89 ? -14.292 -3.279 -3.859 1.00 81.88 89 VAL A O 1
ATOM 725 N N . GLN A 1 90 ? -13.709 -1.145 -3.462 1.00 81.62 90 GLN A N 1
ATOM 726 C CA . GLN A 1 90 ? -13.111 -1.401 -2.154 1.00 81.62 90 GLN A CA 1
ATOM 727 C C . GLN A 1 90 ? -14.206 -1.766 -1.139 1.00 81.62 90 GLN A C 1
ATOM 729 O O . GLN A 1 90 ? -15.134 -0.991 -0.926 1.00 81.62 90 GLN A O 1
ATOM 734 N N . ARG A 1 91 ? -14.103 -2.952 -0.522 1.00 84.06 91 ARG A N 1
ATOM 735 C CA . ARG A 1 91 ? -15.064 -3.440 0.493 1.00 84.06 91 ARG A CA 1
ATOM 736 C C . ARG A 1 91 ? -14.434 -3.855 1.821 1.00 84.06 91 ARG A C 1
ATOM 738 O O . ARG A 1 91 ? -15.130 -3.894 2.824 1.00 84.06 91 ARG A O 1
ATOM 745 N N . ALA A 1 92 ? -13.148 -4.212 1.821 1.00 82.31 92 ALA A N 1
ATOM 746 C CA . ALA A 1 92 ? -12.494 -4.792 2.995 1.00 82.31 92 ALA A CA 1
ATOM 747 C C . ALA A 1 92 ? -12.105 -3.750 4.056 1.00 82.31 92 ALA A C 1
ATOM 749 O O . ALA A 1 92 ? -12.162 -4.041 5.245 1.00 82.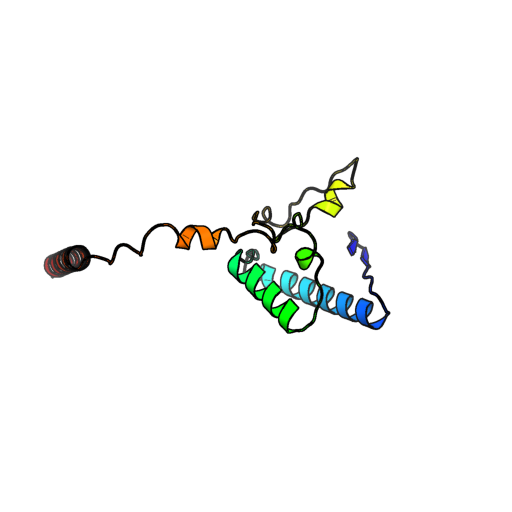31 92 ALA A O 1
ATOM 750 N N . PHE A 1 93 ? -11.725 -2.547 3.624 1.00 83.75 93 PHE A N 1
ATOM 751 C CA . PHE A 1 93 ? -11.262 -1.457 4.486 1.00 83.75 93 PHE A CA 1
ATOM 752 C C . PHE A 1 93 ? -12.037 -0.176 4.167 1.00 83.75 93 PHE A C 1
ATOM 754 O O . PHE A 1 93 ? -12.473 -0.029 3.017 1.00 83.75 93 PHE A O 1
ATOM 761 N N . PRO A 1 94 ? -12.186 0.755 5.128 1.00 84.94 94 PRO A N 1
ATOM 762 C CA . PRO A 1 94 ? -12.763 2.068 4.855 1.00 84.94 94 PRO A CA 1
ATOM 763 C C . PRO A 1 94 ? -11.960 2.808 3.781 1.00 84.94 94 PRO A C 1
ATOM 765 O O . PRO A 1 94 ? -10.789 2.506 3.552 1.00 84.94 94 PRO A O 1
ATOM 768 N N . LYS A 1 95 ? -12.589 3.768 3.092 1.00 84.19 95 LYS A N 1
ATOM 769 C CA . LYS A 1 95 ? -11.894 4.597 2.097 1.00 84.19 95 LYS A CA 1
ATOM 770 C C . LYS A 1 95 ? -10.663 5.235 2.756 1.00 84.19 95 LYS A C 1
ATOM 772 O O . LYS A 1 95 ? -10.774 5.760 3.863 1.00 84.19 95 LYS A O 1
ATOM 777 N N .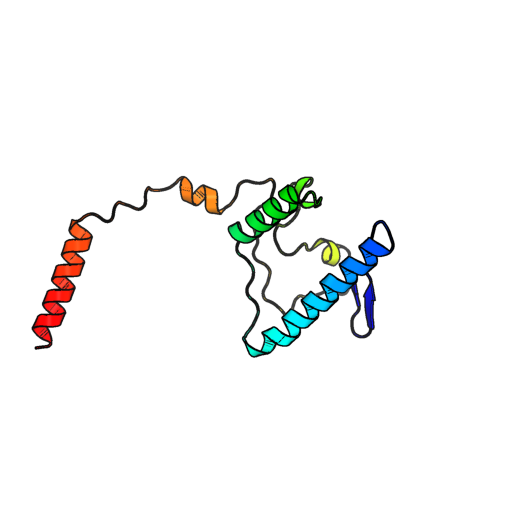 ALA A 1 96 ? -9.517 5.172 2.078 1.00 84.38 96 ALA A N 1
ATOM 778 C CA . ALA A 1 96 ? -8.300 5.805 2.570 1.00 84.38 96 ALA A CA 1
ATOM 779 C C . ALA A 1 96 ? -8.529 7.316 2.776 1.00 84.38 96 ALA A C 1
ATOM 781 O O . ALA A 1 96 ? -9.250 7.929 1.977 1.00 84.38 96 ALA A O 1
ATOM 782 N N . PRO A 1 97 ? -7.956 7.908 3.838 1.00 87.44 97 PRO A N 1
ATOM 783 C CA . PRO A 1 97 ? -7.998 9.349 4.031 1.00 87.44 97 PRO A CA 1
ATOM 784 C C . PRO A 1 97 ? -7.264 10.053 2.888 1.00 87.44 97 PRO A C 1
ATOM 786 O O . PRO A 1 97 ? -6.265 9.549 2.375 1.00 87.44 97 PRO A O 1
ATOM 789 N N . ASP A 1 98 ? -7.785 11.212 2.502 1.00 86.38 98 ASP A N 1
ATOM 790 C CA . ASP A 1 98 ? -7.193 12.063 1.476 1.00 86.38 98 ASP A CA 1
ATOM 791 C C . ASP A 1 98 ? -6.274 13.085 2.156 1.00 86.38 98 ASP A C 1
ATOM 793 O O . ASP A 1 98 ? -6.708 13.820 3.049 1.00 86.38 98 ASP A O 1
ATOM 797 N N . PHE A 1 99 ? -4.998 13.082 1.780 1.00 86.94 99 PHE A N 1
ATOM 798 C CA . PHE A 1 99 ? -3.979 13.975 2.322 1.00 86.94 99 PHE A CA 1
ATOM 799 C C . PHE A 1 99 ? -3.221 14.631 1.170 1.00 86.94 99 PHE A C 1
ATOM 801 O O . PHE A 1 99 ? -2.953 13.955 0.171 1.00 86.94 99 PHE A O 1
ATOM 808 N N . PRO A 1 100 ? -2.807 15.904 1.322 1.00 87.50 100 PRO A N 1
ATOM 809 C CA . PRO A 1 100 ? -1.991 16.558 0.312 1.00 87.50 100 PRO A CA 1
ATOM 810 C C . PRO A 1 100 ? -0.712 15.752 0.059 1.00 87.50 100 PRO A C 1
ATOM 812 O O . PRO A 1 100 ? -0.151 15.129 0.970 1.00 87.50 100 PRO A O 1
ATOM 815 N N . GLY A 1 101 ? -0.266 15.757 -1.198 1.00 86.00 101 GLY A N 1
ATOM 816 C CA . GLY A 1 101 ? 0.926 15.032 -1.630 1.00 86.00 101 GLY A CA 1
ATOM 817 C C . GLY A 1 101 ? 2.167 15.437 -0.829 1.00 86.00 101 GLY A C 1
ATOM 818 O O . GLY A 1 101 ? 2.218 16.499 -0.206 1.00 86.00 101 GLY A O 1
ATOM 819 N N . TYR A 1 102 ? 3.204 14.599 -0.854 1.00 88.50 102 TYR A N 1
ATOM 820 C CA . TYR A 1 102 ? 4.420 14.846 -0.068 1.00 88.50 102 TYR A CA 1
ATOM 821 C C . TYR A 1 102 ? 5.107 16.180 -0.418 1.00 88.50 102 TYR A C 1
ATOM 823 O O . TYR A 1 102 ? 5.631 16.843 0.474 1.00 88.50 102 TYR A O 1
ATOM 831 N N . LEU A 1 103 ? 5.059 16.593 -1.690 1.00 88.19 103 LEU A N 1
ATOM 832 C CA . LEU A 1 103 ? 5.602 17.875 -2.162 1.00 88.19 103 LEU A CA 1
ATOM 833 C C . LEU A 1 103 ? 4.730 19.085 -1.793 1.00 88.19 103 LEU A C 1
ATOM 835 O O . LEU A 1 103 ? 5.221 20.209 -1.743 1.00 88.19 103 LEU A O 1
ATOM 839 N N . GLN A 1 104 ? 3.452 18.855 -1.497 1.00 87.88 104 GLN A N 1
ATOM 840 C CA . GLN A 1 104 ? 2.506 19.898 -1.122 1.00 87.88 104 GLN A CA 1
ATOM 841 C C . GLN A 1 104 ? 2.609 20.214 0.376 1.00 87.88 104 GLN A C 1
ATOM 843 O O . GLN A 1 104 ? 3.041 19.378 1.182 1.00 87.88 104 GLN A O 1
ATOM 848 N N . GLU A 1 105 ? 2.163 21.413 0.757 1.00 87.69 105 GLU A N 1
ATOM 849 C CA . GLU A 1 105 ? 2.136 21.837 2.157 1.00 87.69 105 GLU A CA 1
ATOM 850 C C . GLU A 1 105 ? 1.294 20.884 3.024 1.00 87.69 105 GLU A C 1
ATOM 852 O O . GLU A 1 105 ? 0.167 20.542 2.643 1.00 87.69 105 GLU A O 1
ATOM 857 N N . PRO A 1 106 ? 1.798 20.476 4.205 1.00 88.50 106 PRO A N 1
ATOM 858 C CA . PRO A 1 106 ? 1.051 19.593 5.081 1.00 88.50 106 PRO A CA 1
ATOM 859 C C . PRO A 1 106 ? -0.236 20.235 5.595 1.00 88.50 106 PRO A C 1
ATOM 861 O O . PRO A 1 106 ? -0.235 21.396 6.014 1.00 88.50 106 PRO A O 1
ATOM 864 N N . ALA A 1 107 ? -1.330 19.472 5.660 1.00 84.44 107 ALA A N 1
ATOM 865 C CA . ALA A 1 107 ? -2.599 19.999 6.164 1.00 84.44 107 ALA A CA 1
ATOM 866 C C . ALA A 1 107 ? -2.507 20.359 7.658 1.00 84.44 107 ALA A C 1
ATOM 868 O O . ALA A 1 107 ? -3.089 21.355 8.094 1.00 84.44 107 ALA A O 1
ATOM 869 N N . TYR A 1 108 ? -1.701 19.619 8.428 1.00 80.19 108 TYR A N 1
ATOM 870 C CA . TYR A 1 108 ? -1.415 19.945 9.831 1.00 80.19 108 TYR A CA 1
ATOM 871 C C . TYR A 1 108 ? -0.543 21.201 10.012 1.00 80.19 108 TYR A C 1
ATOM 873 O O . TYR A 1 108 ? -0.579 21.812 11.076 1.00 80.19 108 TYR A O 1
ATOM 881 N N . ALA A 1 109 ? 0.211 21.648 9.000 1.00 72.94 109 ALA A N 1
ATOM 882 C CA . ALA A 1 109 ? 0.997 22.881 9.118 1.00 72.94 109 ALA A CA 1
ATOM 883 C C . ALA A 1 109 ? 0.115 24.139 9.107 1.00 72.94 109 ALA A C 1
ATOM 885 O O . ALA A 1 109 ? 0.442 25.118 9.774 1.00 72.94 109 ALA A O 1
ATOM 886 N N . LYS A 1 110 ? -1.057 24.096 8.457 1.00 58.06 110 LYS A N 1
ATOM 887 C CA . LYS A 1 110 ? -2.044 25.193 8.507 1.00 58.06 110 LYS A CA 1
ATOM 888 C C . LYS A 1 110 ? -2.696 25.351 9.883 1.00 58.06 110 LYS A C 1
ATOM 890 O O . LYS A 1 110 ? -3.169 26.434 10.214 1.00 58.06 110 LYS A O 1
ATOM 895 N N . GLN A 1 111 ? -2.664 24.311 10.719 1.00 51.75 111 GLN A N 1
ATOM 896 C CA . GLN A 1 111 ? -3.050 24.422 12.130 1.00 51.75 111 GLN A CA 1
ATOM 897 C C . GLN A 1 111 ? -1.994 25.163 12.964 1.00 51.75 111 GLN A C 1
ATOM 899 O O . GLN A 1 111 ? -2.308 25.634 14.050 1.00 51.75 111 GLN A O 1
ATOM 904 N N . SER A 1 112 ? -0.772 25.345 12.449 1.00 47.78 112 SER A N 1
ATOM 905 C CA . SER A 1 112 ? 0.262 26.157 13.099 1.00 47.78 112 SER A CA 1
ATOM 906 C C . SER A 1 112 ? 0.167 27.653 12.769 1.00 47.78 112 SER A C 1
ATOM 908 O O . SER A 1 112 ? 0.911 28.439 13.355 1.00 47.78 112 SER A O 1
ATOM 910 N N . SER A 1 113 ? -0.731 28.073 11.868 1.00 41.12 113 SER A N 1
ATOM 911 C CA . SER A 1 113 ? -0.970 29.491 11.553 1.00 41.12 113 SER A CA 1
ATOM 912 C C . SER A 1 113 ? -2.325 30.016 12.039 1.00 41.12 113 SER A C 1
ATOM 914 O O . SER A 1 113 ? -2.780 31.056 11.570 1.00 41.12 113 SER A O 1
ATOM 916 N N . CYS A 1 114 ? -2.971 29.347 12.999 1.00 32.38 114 CYS A N 1
ATOM 917 C CA . CYS A 1 114 ? -4.086 29.935 13.733 1.00 32.38 114 CYS A CA 1
ATOM 918 C C . CYS A 1 114 ? -4.004 29.554 15.212 1.00 32.38 114 CYS A C 1
ATOM 920 O O . CYS A 1 114 ? -4.126 28.387 15.570 1.00 32.38 114 CYS A O 1
ATOM 922 N N . SER A 1 115 ? -3.827 30.589 16.037 1.00 35.97 115 SER A N 1
ATOM 923 C CA . SER A 1 115 ? -3.783 30.607 17.500 1.00 35.97 115 SER A CA 1
ATOM 924 C C . SER A 1 115 ? -2.666 29.769 18.138 1.00 35.97 115 SER A C 1
ATOM 926 O O . SER A 1 115 ? -2.729 28.545 18.200 1.00 35.97 115 SER A O 1
ATOM 928 N N . THR A 1 116 ? -1.699 30.463 18.756 1.00 39.78 116 THR A N 1
ATOM 929 C CA . THR A 1 116 ? -1.221 30.101 20.104 1.00 39.78 116 THR A CA 1
ATOM 930 C C . THR A 1 116 ? -2.357 29.359 20.808 1.00 39.78 116 THR A C 1
ATOM 932 O O . THR A 1 116 ? -3.453 29.929 20.801 1.00 39.78 116 THR A O 1
ATOM 935 N N . PRO A 1 117 ? -2.185 28.143 21.379 1.00 41.19 117 PRO A N 1
ATOM 936 C CA . PRO A 1 117 ? -3.239 27.614 22.240 1.00 41.19 117 PRO A CA 1
ATOM 937 C C . PRO A 1 117 ? -3.533 28.760 23.191 1.00 41.19 117 PRO A C 1
ATOM 939 O O . PRO A 1 117 ? -2.574 29.277 23.773 1.00 41.19 117 PRO A O 1
ATOM 942 N N . ALA A 1 118 ? -4.770 29.284 23.179 1.00 46.44 118 ALA A N 1
ATOM 943 C CA . ALA A 1 118 ? -5.124 30.405 24.035 1.00 46.44 118 ALA A CA 1
ATOM 944 C C . ALA A 1 118 ? -4.569 30.003 25.388 1.00 46.44 118 ALA A C 1
ATOM 946 O O . ALA A 1 118 ? -4.947 28.929 25.868 1.00 46.44 118 ALA A O 1
ATOM 947 N N . ALA A 1 119 ? -3.541 30.726 25.862 1.00 51.41 119 ALA A N 1
ATOM 948 C CA . ALA A 1 119 ? -2.865 30.373 27.094 1.00 51.41 119 ALA A CA 1
ATOM 949 C C . ALA A 1 119 ? -4.011 30.158 28.061 1.00 51.41 119 ALA A C 1
ATOM 951 O O . ALA A 1 119 ? -4.833 31.068 28.175 1.00 51.41 119 ALA A O 1
ATOM 952 N N . VAL A 1 120 ? -4.183 28.923 28.552 1.00 61.81 120 VAL A N 1
ATOM 953 C CA . VAL A 1 120 ? -5.349 28.583 29.363 1.00 61.81 120 VAL A CA 1
ATOM 954 C C . VAL A 1 120 ? -5.272 29.565 30.511 1.00 61.81 120 VAL A C 1
ATOM 956 O O . VAL A 1 120 ? -4.358 29.478 31.325 1.00 61.81 120 VAL A O 1
ATOM 959 N N . SER A 1 121 ? -6.109 30.597 30.458 1.00 74.00 121 SER A N 1
ATOM 960 C CA . SER A 1 121 ? -5.946 31.753 31.320 1.00 74.00 121 SER A CA 1
ATOM 961 C C . SER A 1 121 ? -6.163 31.258 32.736 1.00 74.00 121 SER A C 1
ATOM 963 O O . SER A 1 121 ? -7.038 30.413 32.947 1.00 74.00 121 SER A O 1
ATOM 965 N N . ASP A 1 122 ? -5.384 31.753 33.695 1.00 80.25 122 ASP A N 1
ATOM 966 C CA . ASP A 1 122 ? -5.466 31.303 35.091 1.00 80.25 122 ASP A CA 1
ATOM 967 C C . ASP A 1 122 ? -6.910 31.347 35.630 1.00 80.25 122 ASP A C 1
ATOM 969 O O . ASP A 1 122 ? -7.295 30.518 36.450 1.00 80.25 122 ASP A O 1
ATOM 973 N N . ASP A 1 123 ? -7.752 32.227 35.080 1.00 79.81 123 ASP A N 1
ATOM 974 C CA . ASP A 1 123 ? -9.194 32.293 35.337 1.00 79.81 123 ASP A CA 1
ATOM 975 C C . ASP A 1 123 ? -9.957 30.996 35.013 1.00 79.81 123 ASP A C 1
ATOM 977 O O . ASP A 1 123 ? -10.824 30.583 35.781 1.00 79.81 123 ASP A O 1
ATOM 981 N N . VAL A 1 124 ? -9.631 30.311 33.912 1.00 84.75 124 VAL A N 1
ATOM 982 C CA . VAL A 1 124 ? -10.275 29.042 33.525 1.00 84.75 124 VAL A CA 1
ATOM 983 C C . VAL A 1 124 ? -9.834 27.919 34.463 1.00 84.75 124 VAL A C 1
ATOM 985 O O . VAL A 1 124 ? -10.657 27.108 34.889 1.00 84.75 124 VAL A O 1
ATOM 988 N N . VAL A 1 125 ? -8.554 27.899 34.847 1.00 86.62 125 VAL A N 1
ATOM 989 C CA . VAL A 1 125 ? -8.023 26.947 35.837 1.00 86.62 125 VAL A CA 1
ATOM 990 C C . VAL A 1 125 ? -8.694 27.161 37.194 1.00 86.62 125 VAL A C 1
ATOM 992 O O . VAL A 1 125 ? -9.109 26.199 37.845 1.00 86.62 125 VAL A O 1
ATOM 995 N N . LYS A 1 126 ? -8.865 28.421 37.599 1.00 87.81 126 LYS A N 1
ATOM 996 C CA . LYS A 1 126 ? -9.524 28.795 38.850 1.00 87.81 126 LYS A CA 1
ATOM 997 C C . LYS A 1 126 ? -10.998 28.389 38.858 1.00 87.81 126 LYS A C 1
ATOM 999 O O . LYS A 1 126 ? -11.429 27.737 39.802 1.00 87.81 126 LYS A O 1
ATOM 1004 N N . MET A 1 127 ? -11.732 28.649 37.772 1.00 92.44 127 MET A N 1
ATOM 1005 C CA . MET A 1 127 ? -13.126 28.213 37.627 1.00 92.44 127 MET A CA 1
ATOM 1006 C C . MET A 1 127 ? -13.289 26.695 37.753 1.00 92.44 127 MET A C 1
ATOM 1008 O O . MET A 1 127 ? -14.176 26.233 38.469 1.00 92.44 127 MET A O 1
ATOM 1012 N N . ILE A 1 128 ? -12.435 25.912 37.084 1.00 92.38 128 ILE A N 1
ATOM 1013 C CA . ILE A 1 128 ? -12.482 24.444 37.167 1.00 92.38 128 ILE A CA 1
ATOM 1014 C C . ILE A 1 128 ? -12.183 23.985 38.599 1.00 92.38 128 ILE A C 1
ATOM 1016 O O . ILE A 1 128 ? -12.862 23.099 39.120 1.00 92.38 128 ILE A O 1
ATOM 1020 N N . THR A 1 129 ? -11.200 24.606 39.253 1.00 93.56 129 THR A N 1
ATOM 1021 C CA . THR A 1 129 ? -10.805 24.269 40.627 1.00 93.56 129 THR A CA 1
ATOM 1022 C C . THR A 1 129 ? -11.938 24.542 41.617 1.00 93.56 129 THR A C 1
ATOM 1024 O O . THR A 1 129 ? -12.281 23.661 42.406 1.00 93.56 129 THR A O 1
ATOM 1027 N N . ASP A 1 130 ? -12.577 25.709 41.532 1.00 93.19 130 ASP A N 1
ATOM 1028 C CA . ASP A 1 130 ? -13.704 26.080 42.394 1.00 93.19 130 ASP A CA 1
ATOM 1029 C C . ASP A 1 130 ? -14.890 25.120 42.209 1.00 93.19 130 ASP A C 1
ATOM 1031 O O . ASP A 1 130 ? -15.521 24.691 43.177 1.00 93.19 130 ASP A O 1
ATOM 1035 N N . GLN A 1 131 ? -15.159 24.716 40.966 1.00 91.56 131 GLN A N 1
ATOM 1036 C CA . GLN A 1 131 ? -16.255 23.809 40.641 1.00 91.56 131 GLN A CA 1
ATOM 1037 C C . GLN A 1 131 ? -16.014 22.384 41.165 1.00 91.56 131 GLN A C 1
ATOM 1039 O O . GLN A 1 131 ? -16.939 21.741 41.666 1.00 91.56 131 GLN A O 1
ATOM 1044 N N . VAL A 1 132 ? -14.770 21.898 41.109 1.00 93.81 132 VAL A N 1
ATOM 1045 C CA . VAL A 1 132 ? -14.387 20.596 41.677 1.00 93.81 132 VAL A CA 1
ATOM 1046 C C . VAL A 1 132 ? -14.434 20.626 43.204 1.00 93.81 132 VAL A C 1
ATOM 1048 O O . VAL A 1 132 ? -14.960 19.694 43.811 1.00 93.81 132 VAL A O 1
ATOM 1051 N N . LEU A 1 133 ? -13.945 21.696 43.839 1.00 92.38 133 LEU A N 1
ATOM 1052 C CA . LEU A 1 133 ? -13.991 21.843 45.297 1.00 92.38 133 LEU A CA 1
ATOM 1053 C C . LEU A 1 133 ? -15.431 21.915 45.822 1.00 92.38 133 LEU A C 1
ATOM 1055 O O . LEU A 1 133 ? -15.742 21.272 46.824 1.00 92.38 133 LEU A O 1
ATOM 1059 N N . ALA A 1 134 ? -16.324 22.616 45.118 1.00 91.62 134 ALA A N 1
ATOM 1060 C CA . ALA A 1 134 ? -17.749 22.645 45.443 1.00 91.62 134 ALA A CA 1
ATOM 1061 C C . ALA A 1 134 ? -18.419 21.267 45.282 1.00 91.62 134 ALA A C 1
ATOM 1063 O O . ALA A 1 134 ? -19.245 20.871 46.102 1.00 91.62 134 ALA A O 1
ATOM 1064 N N . ALA A 1 135 ? -18.053 20.502 44.249 1.00 90.06 135 ALA A N 1
ATOM 1065 C CA . ALA A 1 135 ? -18.582 19.154 44.044 1.00 90.06 135 ALA A CA 1
ATOM 1066 C C . ALA A 1 135 ? -18.074 18.147 45.092 1.00 90.06 135 ALA A C 1
ATOM 1068 O O . ALA A 1 135 ? -18.795 17.217 45.451 1.00 90.06 135 ALA A O 1
ATOM 1069 N N . LEU A 1 136 ? -16.845 18.325 45.587 1.00 87.69 136 LEU A N 1
ATOM 1070 C CA . LEU A 1 136 ? -16.274 17.500 46.653 1.00 87.69 136 LEU A CA 1
ATOM 1071 C C . LEU A 1 136 ? -16.886 17.824 48.020 1.00 87.69 136 LEU A C 1
ATOM 1073 O O . LEU A 1 136 ? -17.150 16.899 48.784 1.00 87.69 136 LEU A O 1
ATOM 1077 N N . SER A 1 137 ? -17.157 19.099 48.315 1.00 85.25 137 SER A N 1
ATOM 1078 C CA . SER A 1 137 ? -17.797 19.497 49.575 1.00 85.25 137 SER A CA 1
ATOM 1079 C C . SER A 1 137 ? -19.279 19.126 49.636 1.00 85.25 137 SER A C 1
ATOM 1081 O O . SER A 1 137 ? -19.770 18.807 50.708 1.00 85.25 137 SER A O 1
ATOM 1083 N N . ALA A 1 138 ? -19.982 19.095 48.500 1.00 76.06 138 ALA A N 1
ATOM 1084 C CA . ALA A 1 138 ? -21.376 18.647 48.424 1.00 76.06 138 ALA A CA 1
ATOM 1085 C C . ALA A 1 138 ? -21.552 17.120 48.552 1.00 76.06 138 ALA A C 1
ATOM 1087 O O . ALA A 1 138 ? -22.681 16.635 48.627 1.00 76.06 138 ALA A O 1
ATOM 1088 N N . ARG A 1 139 ? -20.455 16.352 48.519 1.00 66.00 139 ARG A N 1
ATOM 1089 C CA . ARG A 1 139 ? -20.454 14.881 48.573 1.00 66.00 139 ARG A CA 1
ATOM 1090 C C . ARG A 1 139 ? -19.960 14.323 49.918 1.00 66.00 139 ARG A C 1
ATOM 1092 O O . ARG A 1 139 ? -19.901 13.101 50.057 1.00 66.00 139 ARG A O 1
ATOM 1099 N N . ALA A 1 140 ? -19.611 15.199 50.863 1.00 51.88 140 ALA A N 1
ATOM 1100 C CA . ALA A 1 140 ? -19.292 14.897 52.260 1.00 51.88 140 ALA A CA 1
ATOM 1101 C C . ALA A 1 140 ? -20.468 15.295 53.162 1.00 51.88 140 ALA A C 1
ATOM 1103 O O . ALA A 1 140 ? -20.708 14.564 54.147 1.00 51.88 140 ALA A O 1
#

Secondary structure (DSSP, 8-state):
-EETTTEE----SSHHHHHHHHHHHHHHHHHHHHHTTT-PPPPPPHHHHHHHHHHHHHTT---GGGT-TT--SS---HHHHT-SSSPPPP-SSPPPPP---TTSPPGGGGGGGS-------HHHHHHHHHHHHHHHHTT-

Sequence (140 aa):
IILKNHGTVSFGKDLVDAYWKTEILDAYCRILLLSKQLGPPEYLNEQKSRELLDLKKKLGFDDPRFHNENCDLCGNSAFRDGYKEQIPVQRAFPKAPDFPGYLQEPAYAKQSSCSTPAAVSDDVVKMITDQVLAALSARA

Foldseek 3Di:
DADPPPGDAFDDPDPVRRVVVRVVVVVVVVVCVVCVVVHHDDDDDPVVLLVVVVVCVVVVHDDVLVPDQPDWSPDDCVVQVPDPPPRDDDDPHPDIDTFGGSPDDGPVVVVVVDDDPPPCPVVNVVVVVVVVVVVVVVVD

pLDDT: mean 83.75, std 13.91, range [32.38, 97.5]